Protein AF-A0AAV9N039-F1 (afdb_monomer_lite)

Structure (mmCIF, N/CA/C/O backbone):
data_AF-A0AAV9N039-F1
#
_entry.id   AF-A0AAV9N039-F1
#
loop_
_atom_site.group_PDB
_atom_site.id
_atom_site.type_symbol
_atom_site.label_atom_id
_atom_site.label_alt_id
_atom_site.label_comp_id
_atom_site.label_asym_id
_atom_site.label_entity_id
_atom_site.label_seq_id
_atom_site.pdbx_PDB_ins_code
_atom_site.Cartn_x
_atom_site.Cartn_y
_atom_site.Cartn_z
_atom_site.occupancy
_atom_site.B_iso_or_equiv
_atom_site.auth_seq_id
_atom_site.auth_comp_id
_atom_site.auth_asym_id
_atom_site.auth_atom_id
_atom_site.pdbx_PDB_model_num
ATOM 1 N N . MET A 1 1 ? -7.455 -9.923 -11.830 1.00 57.19 1 MET A N 1
ATOM 2 C CA . MET A 1 1 ? -6.658 -8.873 -11.160 1.00 57.19 1 MET A CA 1
ATOM 3 C C . MET A 1 1 ? -7.660 -7.854 -10.666 1.00 57.19 1 MET A C 1
ATOM 5 O O . MET A 1 1 ? -8.526 -7.520 -11.459 1.00 57.19 1 MET A O 1
ATOM 9 N N . ALA A 1 2 ? -7.613 -7.465 -9.392 1.00 71.00 2 ALA A N 1
ATOM 10 C CA . ALA A 1 2 ? -8.533 -6.462 -8.856 1.00 71.00 2 ALA A CA 1
ATOM 11 C C . ALA A 1 2 ? -8.191 -5.083 -9.442 1.00 71.00 2 ALA A C 1
ATOM 13 O O . ALA A 1 2 ? -7.019 -4.695 -9.438 1.00 71.00 2 ALA A O 1
ATOM 14 N N . GLY A 1 3 ? -9.190 -4.395 -9.986 1.00 83.31 3 GLY A N 1
ATOM 15 C CA . GLY A 1 3 ? -9.103 -3.009 -10.430 1.00 83.31 3 GLY A CA 1
ATOM 16 C C . GLY A 1 3 ? -9.394 -2.029 -9.293 1.00 83.31 3 GLY A C 1
ATOM 17 O O . GLY A 1 3 ? -9.686 -2.423 -8.164 1.00 83.31 3 GLY A O 1
ATOM 18 N N . ILE A 1 4 ? -9.335 -0.728 -9.590 1.00 88.00 4 ILE A N 1
ATOM 19 C CA . ILE A 1 4 ? -9.668 0.332 -8.619 1.00 88.00 4 ILE A CA 1
ATOM 20 C C . ILE A 1 4 ? -11.141 0.230 -8.183 1.00 88.00 4 ILE A C 1
ATOM 22 O O . ILE A 1 4 ? -11.462 0.488 -7.026 1.00 88.00 4 ILE A O 1
ATOM 26 N N . GLU A 1 5 ? -12.024 -0.205 -9.084 1.00 89.12 5 GLU A N 1
ATOM 27 C CA . GLU A 1 5 ? -13.451 -0.425 -8.814 1.00 89.12 5 GLU A CA 1
ATOM 28 C C . GLU A 1 5 ? -13.716 -1.494 -7.741 1.00 89.12 5 GLU A C 1
ATOM 30 O O . GLU A 1 5 ? -14.658 -1.361 -6.961 1.00 89.12 5 GLU A O 1
ATOM 35 N N . ASP A 1 6 ? -12.845 -2.501 -7.636 1.00 91.06 6 ASP A N 1
ATOM 36 C CA . ASP A 1 6 ? -12.975 -3.583 -6.656 1.00 91.06 6 ASP A CA 1
ATOM 37 C C . ASP A 1 6 ? -12.523 -3.161 -5.250 1.00 91.06 6 ASP A C 1
ATOM 39 O O . ASP A 1 6 ? -12.872 -3.810 -4.263 1.00 91.06 6 ASP A O 1
ATOM 43 N N . VAL A 1 7 ? -11.746 -2.076 -5.127 1.00 91.19 7 VAL A N 1
ATOM 44 C CA . VAL A 1 7 ? -11.161 -1.632 -3.847 1.00 91.19 7 VAL A CA 1
ATOM 45 C C . VAL A 1 7 ? -12.241 -1.391 -2.810 1.00 91.19 7 VAL A C 1
ATOM 47 O O . VAL A 1 7 ? -12.065 -1.763 -1.652 1.00 91.19 7 VAL A O 1
ATOM 50 N N . HIS A 1 8 ? -13.359 -0.790 -3.217 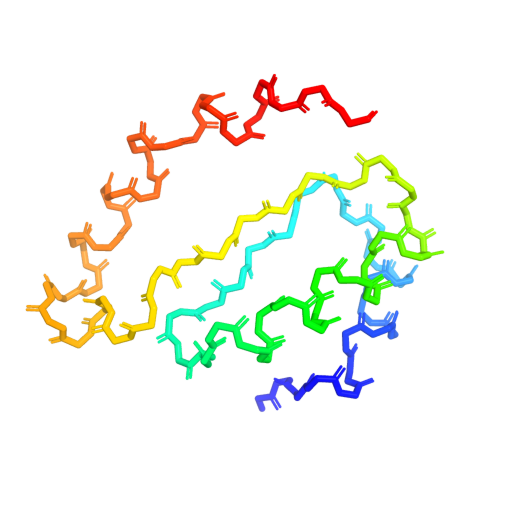1.00 92.56 8 HIS A N 1
ATOM 51 C CA . HIS A 1 8 ? -14.448 -0.507 -2.297 1.00 92.56 8 HIS A CA 1
ATOM 52 C C . HIS A 1 8 ? -14.997 -1.792 -1.673 1.00 92.56 8 HIS A C 1
ATOM 54 O O . HIS A 1 8 ? -15.055 -1.919 -0.452 1.00 92.56 8 HIS A O 1
ATOM 60 N N . ASP A 1 9 ? -15.361 -2.761 -2.512 1.00 94.12 9 ASP A N 1
ATOM 61 C CA . ASP A 1 9 ? -15.962 -4.011 -2.059 1.00 94.12 9 ASP A CA 1
ATOM 62 C C . ASP A 1 9 ? -14.964 -4.834 -1.228 1.00 94.12 9 ASP A C 1
ATOM 64 O O . ASP A 1 9 ? -15.293 -5.303 -0.140 1.00 94.12 9 ASP A O 1
ATOM 68 N N . ILE A 1 10 ? -13.699 -4.898 -1.661 1.00 93.69 10 ILE A N 1
ATOM 69 C CA . ILE A 1 10 ? -12.631 -5.607 -0.944 1.00 93.69 10 ILE A CA 1
ATOM 70 C C . ILE A 1 10 ? -12.378 -4.989 0.435 1.00 93.69 10 ILE A C 1
ATOM 72 O O . ILE A 1 10 ? -12.340 -5.715 1.427 1.00 93.69 10 ILE A O 1
ATOM 76 N N . VAL A 1 11 ? -12.204 -3.666 0.529 1.00 94.25 11 VAL A N 1
ATOM 77 C CA . VAL A 1 11 ? -11.953 -2.994 1.816 1.00 94.25 11 VAL A CA 1
ATOM 78 C C . VAL A 1 11 ? -13.167 -3.139 2.730 1.00 94.25 11 VAL A C 1
ATOM 80 O O . VAL A 1 11 ? -13.005 -3.418 3.918 1.00 94.25 11 VAL A O 1
ATOM 83 N N . GLN A 1 12 ? -14.380 -3.026 2.183 1.00 94.06 12 GLN A N 1
ATOM 84 C CA . GLN A 1 12 ? -15.605 -3.208 2.951 1.00 94.06 12 GLN A CA 1
ATOM 85 C C . GLN A 1 12 ? -15.726 -4.631 3.513 1.00 94.06 12 GLN A C 1
ATOM 87 O O . GLN A 1 12 ? -16.087 -4.777 4.679 1.00 94.06 12 GLN A O 1
ATOM 92 N N . GLN A 1 13 ? -15.405 -5.661 2.727 1.00 94.62 13 GLN A N 1
ATOM 93 C CA . GLN A 1 13 ? -15.501 -7.061 3.149 1.00 94.62 13 GLN A CA 1
ATOM 94 C C . GLN A 1 13 ? -14.373 -7.491 4.094 1.00 94.62 13 GLN A C 1
ATOM 96 O O . GLN A 1 13 ? -14.625 -8.178 5.082 1.00 94.62 13 GLN A O 1
ATOM 101 N N . VAL A 1 14 ? -13.129 -7.120 3.785 1.00 95.44 14 VAL A N 1
ATOM 102 C CA . VAL A 1 14 ? -11.939 -7.576 4.522 1.00 95.44 14 VAL A CA 1
ATOM 103 C C . VAL A 1 14 ? -11.717 -6.761 5.796 1.00 95.44 14 VAL A C 1
ATOM 105 O O . VAL A 1 14 ? -11.150 -7.287 6.748 1.00 95.44 14 VAL A O 1
ATOM 108 N N . GLN A 1 15 ? -12.163 -5.499 5.824 1.00 93.12 15 GLN A N 1
ATOM 109 C CA . GLN A 1 15 ? -11.914 -4.549 6.915 1.00 93.12 15 GLN A CA 1
ATOM 110 C C . GLN A 1 15 ? -10.436 -4.514 7.370 1.00 93.12 15 GLN A C 1
ATOM 112 O O . GLN A 1 15 ? -10.149 -4.748 8.544 1.00 93.12 15 GLN A O 1
ATOM 117 N N . PRO A 1 16 ? -9.467 -4.278 6.461 1.00 94.12 16 PRO A N 1
ATOM 118 C CA . PRO A 1 16 ? -8.051 -4.348 6.809 1.00 94.12 16 PRO A CA 1
ATOM 119 C C . PRO A 1 16 ? -7.588 -3.155 7.658 1.00 94.12 16 PRO A C 1
ATOM 121 O O . PRO A 1 16 ? -7.973 -2.015 7.407 1.00 94.12 16 PRO A O 1
ATOM 124 N N . ASP A 1 17 ? -6.655 -3.398 8.581 1.00 92.94 17 ASP A N 1
ATOM 125 C CA . ASP A 1 17 ? -5.936 -2.335 9.304 1.00 92.94 17 ASP A CA 1
ATOM 126 C C . ASP A 1 17 ? -4.912 -1.600 8.425 1.00 92.94 17 ASP A C 1
ATOM 128 O O . ASP A 1 17 ? -4.577 -0.437 8.679 1.00 92.94 17 ASP A O 1
ATOM 132 N N . VAL A 1 18 ? -4.372 -2.298 7.417 1.00 92.62 18 VAL A N 1
ATOM 133 C CA .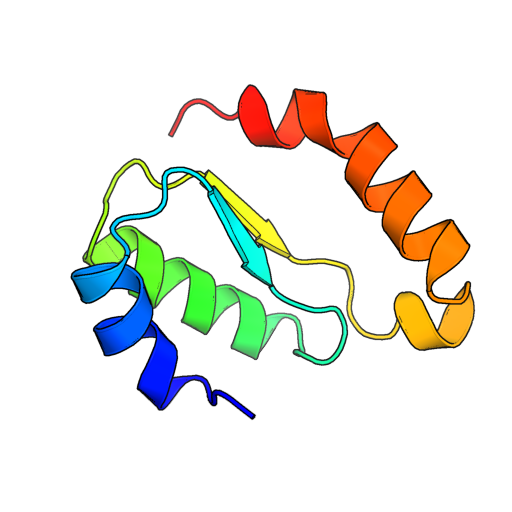 VAL A 1 18 ? -3.317 -1.801 6.528 1.00 92.62 18 VAL A CA 1
ATOM 134 C C . VAL A 1 18 ? -3.599 -2.191 5.077 1.00 92.62 18 VAL A C 1
ATOM 136 O O . VAL A 1 18 ? -3.810 -3.366 4.777 1.00 92.62 18 VAL A O 1
ATOM 139 N N . LEU A 1 19 ? -3.531 -1.222 4.162 1.00 93.56 19 LEU A N 1
ATOM 140 C CA . LEU A 1 19 ? -3.650 -1.421 2.716 1.00 93.56 19 LEU A CA 1
ATOM 141 C C . LEU A 1 19 ? -2.343 -1.069 1.993 1.00 93.56 19 LEU A C 1
ATOM 143 O O . LEU A 1 19 ? -1.828 0.044 2.116 1.00 93.56 19 LEU A O 1
ATOM 147 N N . PHE A 1 20 ? -1.846 -1.991 1.170 1.00 92.75 20 PHE A N 1
ATOM 148 C CA . PHE A 1 20 ? -0.684 -1.771 0.306 1.00 92.75 20 PHE A CA 1
ATOM 149 C C . PHE A 1 20 ? -1.122 -1.568 -1.150 1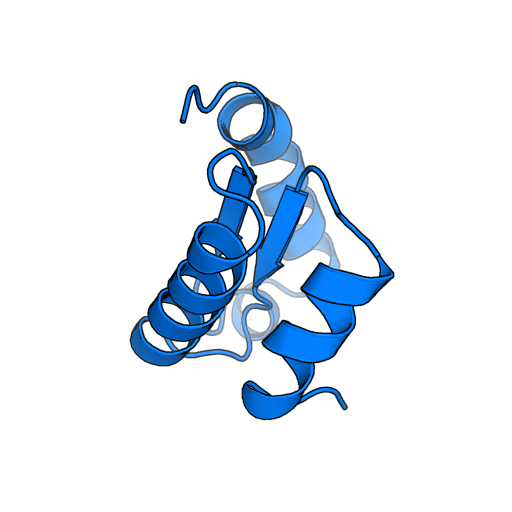.00 92.75 20 PHE A C 1
ATOM 151 O O . PHE A 1 20 ? -1.774 -2.436 -1.727 1.00 92.75 20 PHE A O 1
ATOM 158 N N . CYS A 1 21 ? -0.734 -0.448 -1.765 1.00 92.62 21 CYS A N 1
ATOM 159 C CA . CYS A 1 21 ? -0.911 -0.219 -3.201 1.00 92.62 21 CYS A CA 1
ATOM 160 C C . CYS A 1 21 ? 0.324 -0.743 -3.941 1.00 92.62 21 CYS A C 1
ATOM 162 O O . CYS A 1 21 ? 1.453 -0.358 -3.630 1.00 92.62 21 CYS A O 1
ATOM 164 N N . ALA A 1 22 ? 0.108 -1.633 -4.908 1.00 89.88 22 ALA A N 1
ATOM 165 C CA . ALA A 1 22 ? 1.178 -2.231 -5.699 1.00 89.88 22 ALA A CA 1
ATOM 166 C C . ALA A 1 22 ? 1.899 -1.200 -6.584 1.00 89.88 22 ALA A C 1
ATOM 168 O O . ALA A 1 22 ? 1.282 -0.263 -7.083 1.00 89.88 22 ALA A O 1
ATOM 169 N N . SER A 1 23 ? 3.178 -1.447 -6.888 1.00 88.88 23 SER A N 1
ATOM 170 C CA . SER A 1 23 ? 4.009 -0.566 -7.726 1.00 88.88 23 SER A CA 1
ATOM 171 C C . SER A 1 23 ? 3.609 -0.521 -9.206 1.00 88.88 23 SER A C 1
ATOM 173 O O . SER A 1 23 ? 4.321 0.089 -10.000 1.00 88.88 23 SER A O 1
ATOM 175 N N . MET A 1 24 ? 2.554 -1.234 -9.612 1.00 88.88 24 MET A N 1
ATOM 176 C CA . MET A 1 24 ? 1.982 -1.129 -10.961 1.00 88.88 24 MET A CA 1
ATOM 177 C C . MET A 1 24 ? 1.064 0.086 -11.103 1.00 88.88 24 MET A C 1
ATOM 179 O O . MET A 1 24 ? 0.851 0.539 -12.220 1.00 88.88 24 MET A O 1
ATOM 183 N N . TRP A 1 25 ? 0.538 0.607 -9.995 1.00 89.38 25 TRP A N 1
ATOM 184 C CA . TRP A 1 25 ? -0.323 1.780 -10.010 1.00 89.38 25 TRP A CA 1
ATOM 185 C C . TRP A 1 25 ? 0.510 3.050 -10.125 1.00 89.38 25 TRP A C 1
ATOM 187 O O . TRP A 1 25 ? 1.558 3.186 -9.485 1.00 89.38 25 TRP A O 1
ATOM 197 N N . THR A 1 26 ? 0.023 4.006 -10.910 1.00 91.88 26 THR A N 1
ATOM 198 C CA . THR A 1 26 ? 0.560 5.365 -10.898 1.00 91.88 26 THR A CA 1
ATOM 199 C C . THR A 1 26 ? 0.307 6.036 -9.544 1.00 91.88 26 THR A C 1
ATOM 201 O O . THR A 1 26 ? -0.456 5.554 -8.699 1.00 91.88 26 THR A O 1
ATOM 204 N N . GLU A 1 27 ? 0.952 7.180 -9.313 1.00 90.75 27 GLU A N 1
ATOM 205 C CA . GLU A 1 27 ? 0.744 7.959 -8.088 1.00 90.75 27 GLU A CA 1
ATOM 206 C C . GLU A 1 27 ? -0.707 8.436 -7.935 1.00 90.75 27 GLU A C 1
ATOM 208 O O . GLU A 1 27 ? -1.216 8.487 -6.817 1.00 90.75 27 GLU A O 1
ATOM 213 N N . ASP A 1 28 ? -1.376 8.770 -9.042 1.00 92.69 28 ASP A N 1
ATOM 214 C CA . ASP A 1 28 ? -2.770 9.226 -9.039 1.00 92.69 28 ASP A CA 1
ATOM 215 C C . ASP A 1 28 ? -3.737 8.082 -8.716 1.00 92.69 28 ASP A C 1
ATOM 217 O O . ASP A 1 28 ? -4.564 8.190 -7.810 1.00 92.69 28 ASP A O 1
ATOM 221 N N . GLU A 1 29 ? -3.549 6.931 -9.362 1.00 92.94 29 GLU A N 1
ATOM 222 C CA . GLU A 1 29 ? -4.328 5.724 -9.080 1.00 92.94 29 GLU A CA 1
ATOM 223 C C . GLU A 1 29 ? -4.140 5.271 -7.632 1.00 92.94 29 GLU A C 1
ATOM 225 O O . GLU A 1 29 ? -5.111 4.991 -6.932 1.00 92.94 29 GLU A O 1
ATOM 230 N N . SER A 1 30 ? -2.903 5.291 -7.132 1.00 93.31 30 SER A N 1
ATOM 231 C CA . SER A 1 30 ? -2.615 4.970 -5.733 1.00 93.31 30 SER A CA 1
ATOM 232 C C . SER A 1 30 ? -3.319 5.928 -4.770 1.00 93.31 30 SER A C 1
ATOM 234 O O . SER A 1 30 ? -3.892 5.481 -3.778 1.00 93.31 30 SER A O 1
ATOM 236 N N . LYS A 1 31 ? -3.332 7.239 -5.052 1.00 93.00 31 LYS A N 1
ATOM 237 C CA . LYS A 1 31 ? -4.074 8.221 -4.241 1.00 93.00 31 LYS A CA 1
ATOM 238 C C . LYS A 1 31 ? -5.571 7.934 -4.245 1.00 93.00 31 LYS A C 1
ATOM 240 O O . LYS A 1 31 ? -6.194 7.991 -3.186 1.00 93.00 31 LYS A O 1
ATOM 245 N N . GLN A 1 32 ? -6.128 7.585 -5.401 1.00 94.56 32 GLN A N 1
ATOM 246 C CA . GLN A 1 32 ? -7.538 7.238 -5.537 1.00 94.56 32 GLN A CA 1
ATOM 247 C C . GLN A 1 32 ? -7.895 5.996 -4.707 1.00 94.56 32 GLN A C 1
ATOM 249 O O . GLN A 1 32 ? -8.839 6.035 -3.922 1.00 94.56 32 GLN A O 1
ATOM 254 N N . ILE A 1 33 ? -7.092 4.932 -4.800 1.00 94.06 33 ILE A N 1
ATOM 255 C CA . ILE A 1 33 ? -7.248 3.701 -4.009 1.00 94.06 33 ILE A CA 1
ATOM 256 C C . ILE A 1 33 ? -7.215 4.016 -2.507 1.00 94.06 33 ILE A C 1
ATOM 258 O O . ILE A 1 33 ? -8.092 3.587 -1.756 1.00 94.06 33 ILE A O 1
ATOM 262 N N . GLN A 1 34 ? -6.231 4.802 -2.062 1.00 94.06 34 GLN A N 1
ATOM 263 C CA . GLN A 1 34 ? -6.115 5.200 -0.658 1.00 94.06 34 GLN A CA 1
ATOM 264 C C . GLN A 1 34 ? -7.312 6.027 -0.187 1.00 94.06 34 GLN A C 1
ATOM 266 O O . GLN A 1 34 ? -7.772 5.852 0.938 1.00 94.06 34 GLN A O 1
ATOM 271 N N . GLN A 1 35 ? -7.821 6.928 -1.028 1.00 94.44 35 GLN A N 1
ATOM 272 C CA . GLN A 1 35 ? -8.981 7.748 -0.699 1.00 94.44 35 GLN A CA 1
ATOM 273 C C . GLN A 1 35 ? -10.247 6.898 -0.561 1.00 94.44 35 GLN A C 1
ATOM 275 O O . GLN A 1 35 ? -10.985 7.072 0.407 1.00 94.44 35 GLN A O 1
ATOM 280 N N . ILE A 1 36 ? -10.471 5.946 -1.472 1.00 94.38 36 ILE A N 1
ATOM 281 C CA . ILE A 1 36 ? -11.581 4.988 -1.374 1.00 94.38 36 ILE A CA 1
ATOM 282 C C . ILE A 1 36 ? -11.479 4.208 -0.062 1.00 94.38 36 ILE A C 1
ATOM 284 O O . ILE A 1 36 ? -12.451 4.130 0.684 1.00 94.38 36 ILE A O 1
ATOM 288 N N . ALA A 1 37 ? -10.292 3.692 0.259 1.00 94.19 37 ALA A N 1
ATOM 289 C CA . ALA A 1 37 ? -10.086 2.918 1.473 1.00 94.19 37 ALA A CA 1
ATOM 290 C C . ALA A 1 37 ? -10.330 3.739 2.751 1.00 94.19 37 ALA A C 1
ATOM 292 O O . ALA A 1 37 ? -11.046 3.276 3.638 1.00 94.19 37 ALA A O 1
ATOM 293 N N . ARG A 1 38 ? -9.808 4.974 2.824 1.00 93.62 38 ARG A N 1
ATOM 294 C CA . ARG A 1 38 ? -10.025 5.885 3.965 1.00 93.62 38 ARG A CA 1
ATOM 295 C C . ARG A 1 38 ? -11.484 6.315 4.120 1.00 93.62 38 ARG A C 1
ATOM 297 O O . ARG A 1 38 ? -11.934 6.525 5.239 1.00 93.62 38 ARG A O 1
ATOM 304 N N . ASN A 1 39 ? -12.242 6.419 3.029 1.00 94.25 39 ASN A N 1
ATOM 305 C CA . ASN A 1 39 ? -13.674 6.722 3.111 1.00 94.25 39 ASN A CA 1
ATOM 306 C C . ASN A 1 39 ? -14.475 5.591 3.776 1.00 94.25 39 ASN A C 1
ATOM 308 O O . ASN A 1 39 ? -15.508 5.855 4.385 1.00 94.25 39 ASN A O 1
ATOM 312 N N . ILE A 1 40 ? -14.011 4.345 3.653 1.00 93.94 40 ILE A N 1
ATOM 313 C CA . ILE A 1 40 ? -14.667 3.165 4.233 1.00 93.94 40 ILE A CA 1
ATOM 314 C C . ILE A 1 40 ? -14.168 2.934 5.660 1.00 93.94 40 ILE A C 1
ATOM 316 O O . ILE A 1 40 ? -14.960 2.690 6.567 1.00 93.94 40 ILE A O 1
ATOM 320 N N . ILE A 1 41 ? -12.853 3.029 5.861 1.00 94.56 41 ILE A N 1
ATOM 321 C CA . ILE A 1 41 ? -12.183 2.829 7.144 1.00 94.56 41 ILE A CA 1
ATOM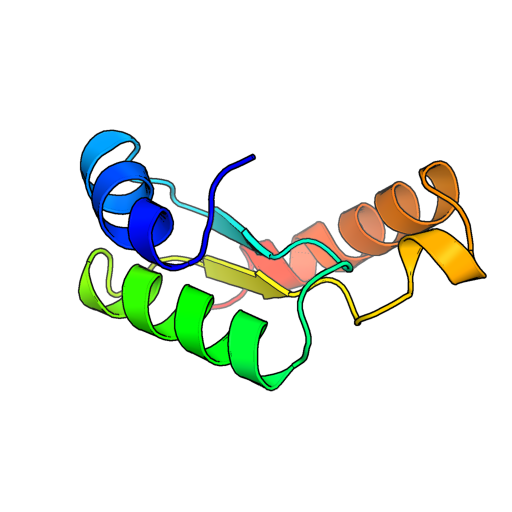 322 C C . ILE A 1 41 ? -11.345 4.082 7.417 1.00 94.56 41 ILE A C 1
ATOM 324 O O . ILE A 1 41 ? -10.213 4.167 6.945 1.00 94.56 41 ILE A O 1
ATOM 328 N N . PRO A 1 42 ? -11.864 5.057 8.186 1.00 90.00 42 PRO A N 1
ATOM 329 C CA . PRO A 1 42 ? -11.201 6.342 8.404 1.00 90.00 42 PRO A CA 1
ATOM 330 C C . PRO A 1 42 ? -9.760 6.211 8.882 1.00 90.00 42 PRO A C 1
ATOM 332 O O . PRO A 1 42 ? -8.909 6.959 8.420 1.00 90.00 42 PRO A O 1
ATOM 335 N N . ASN A 1 43 ? -9.493 5.222 9.741 1.00 90.44 43 ASN A N 1
ATOM 336 C CA . ASN A 1 43 ? -8.205 5.007 10.403 1.00 90.44 43 ASN A CA 1
ATOM 337 C C . ASN A 1 43 ? -7.327 3.956 9.705 1.00 90.44 43 ASN A C 1
ATOM 339 O O . ASN A 1 43 ? -6.395 3.428 10.316 1.00 90.44 43 ASN A O 1
ATOM 343 N N . ILE A 1 44 ? -7.636 3.592 8.456 1.00 93.12 44 ILE A N 1
ATOM 344 C CA . ILE A 1 44 ? -6.823 2.621 7.727 1.00 93.12 44 ILE A CA 1
ATOM 345 C C . ILE A 1 44 ? -5.447 3.201 7.419 1.00 93.12 44 ILE A C 1
ATOM 347 O O . ILE A 1 44 ? -5.307 4.289 6.854 1.00 93.12 44 ILE A O 1
ATOM 351 N N . ARG A 1 45 ? -4.408 2.433 7.739 1.00 93.12 45 ARG A N 1
ATOM 352 C CA . ARG A 1 45 ? -3.042 2.769 7.342 1.00 93.12 45 ARG A CA 1
ATOM 353 C C . ARG A 1 45 ? -2.838 2.357 5.897 1.00 93.12 45 ARG A C 1
ATOM 355 O O . ARG A 1 45 ? -3.177 1.247 5.500 1.00 93.12 45 ARG A O 1
ATOM 362 N N . THR A 1 46 ? -2.266 3.234 5.086 1.00 93.31 46 THR A N 1
ATOM 363 C CA . THR A 1 46 ? -2.066 2.936 3.666 1.00 93.31 46 THR A CA 1
ATOM 364 C C . THR A 1 46 ? -0.642 3.215 3.242 1.00 93.31 46 THR A C 1
ATOM 366 O O . THR A 1 46 ? -0.098 4.261 3.586 1.00 93.31 46 THR A O 1
ATOM 369 N N . TYR A 1 47 ? -0.077 2.343 2.417 1.00 93.56 47 TYR A N 1
ATOM 370 C CA . TYR A 1 47 ? 1.232 2.558 1.820 1.00 93.56 47 TYR A CA 1
ATOM 371 C C . TYR A 1 47 ? 1.187 2.295 0.322 1.00 93.56 47 TYR A C 1
ATOM 373 O O . TYR A 1 47 ? 0.760 1.226 -0.107 1.00 93.56 47 TYR A O 1
ATOM 381 N N . ALA A 1 48 ? 1.637 3.259 -0.478 1.00 93.62 48 ALA A N 1
ATOM 382 C CA . ALA A 1 48 ? 1.831 3.055 -1.906 1.00 93.62 48 ALA A CA 1
ATOM 383 C C . ALA A 1 48 ? 3.293 2.739 -2.194 1.00 93.62 48 ALA A C 1
ATOM 385 O O . ALA A 1 48 ? 4.176 3.550 -1.914 1.00 93.62 48 ALA A O 1
ATOM 386 N N . VAL A 1 49 ? 3.536 1.563 -2.771 1.00 92.75 49 VAL A N 1
ATOM 387 C CA . VAL A 1 49 ? 4.858 1.220 -3.287 1.00 92.75 49 VAL A CA 1
ATOM 388 C C . VAL A 1 49 ? 5.128 2.111 -4.507 1.00 92.75 49 VAL A C 1
ATOM 390 O O . VAL A 1 49 ? 4.269 2.180 -5.388 1.00 92.75 49 VAL A O 1
ATOM 393 N N . PRO A 1 50 ? 6.292 2.781 -4.601 1.00 91.81 50 PRO A N 1
ATOM 394 C CA . PRO A 1 50 ? 6.581 3.685 -5.709 1.00 91.81 50 PRO A CA 1
ATOM 395 C C . PRO A 1 50 ? 6.411 3.026 -7.081 1.00 91.81 50 PRO A C 1
ATOM 397 O O . PRO A 1 50 ? 6.853 1.893 -7.302 1.00 91.81 50 PRO A O 1
ATOM 400 N N . HIS A 1 51 ? 5.777 3.750 -8.005 1.00 93.44 51 HIS A N 1
ATOM 401 C CA . HIS A 1 51 ? 5.475 3.257 -9.345 1.00 93.44 51 HIS A CA 1
ATOM 402 C C . HIS A 1 51 ? 6.748 2.777 -10.064 1.00 93.44 51 HIS A C 1
ATOM 404 O O . HIS A 1 51 ? 7.776 3.454 -10.070 1.00 93.44 51 HIS A O 1
ATOM 410 N N . GLY A 1 52 ? 6.689 1.577 -10.644 1.00 91.38 52 GLY A N 1
ATOM 411 C CA . GLY A 1 52 ? 7.801 0.961 -11.369 1.00 91.38 52 GLY A CA 1
ATOM 412 C C . GLY A 1 52 ? 8.911 0.369 -10.491 1.00 91.38 52 GLY A C 1
ATOM 413 O O . GLY A 1 52 ? 9.826 -0.250 -11.034 1.00 91.38 52 GLY A O 1
ATOM 414 N N . MET A 1 53 ? 8.833 0.477 -9.157 1.00 91.94 53 MET A N 1
ATOM 415 C CA . MET A 1 53 ? 9.876 -0.026 -8.250 1.00 91.94 53 MET A CA 1
ATOM 416 C C . MET A 1 53 ? 10.160 -1.518 -8.459 1.00 91.94 53 MET A C 1
ATOM 418 O O . MET A 1 53 ? 11.309 -1.887 -8.684 1.00 91.94 53 MET A O 1
ATOM 422 N N . GLN A 1 54 ? 9.132 -2.371 -8.485 1.00 89.75 54 GLN A N 1
ATOM 423 C CA . GLN A 1 54 ? 9.322 -3.814 -8.677 1.00 89.75 54 GLN A CA 1
ATOM 424 C C . GLN A 1 54 ? 10.015 -4.169 -9.996 1.00 89.75 54 GLN A C 1
ATOM 426 O O . GLN A 1 54 ? 10.753 -5.148 -10.052 1.00 89.75 54 GLN A O 1
ATOM 431 N N . VAL A 1 55 ? 9.814 -3.374 -11.047 1.00 91.94 55 VAL A N 1
ATOM 432 C CA . VAL A 1 55 ? 10.495 -3.574 -12.332 1.00 91.94 55 VAL A CA 1
ATOM 433 C C . VAL A 1 55 ? 11.954 -3.124 -12.246 1.00 91.94 55 VAL A C 1
ATOM 435 O O . VAL A 1 55 ? 12.830 -3.791 -12.786 1.00 91.94 55 VAL A O 1
ATOM 438 N N . ALA A 1 56 ? 12.222 -2.019 -11.549 1.00 92.38 56 ALA A N 1
ATOM 439 C CA . ALA A 1 56 ? 13.554 -1.435 -11.441 1.00 92.38 56 ALA A CA 1
ATOM 440 C C . ALA A 1 56 ? 14.502 -2.231 -10.529 1.00 92.38 56 ALA A C 1
ATOM 442 O O . ALA A 1 56 ? 15.667 -2.413 -10.875 1.00 92.38 56 ALA A O 1
ATOM 443 N N . ILE A 1 57 ? 14.021 -2.687 -9.367 1.00 92.44 57 ILE A N 1
ATOM 444 C CA . ILE A 1 57 ? 14.856 -3.348 -8.345 1.00 92.44 57 ILE A CA 1
ATOM 445 C C . ILE A 1 57 ? 14.510 -4.827 -8.135 1.00 92.44 57 ILE A C 1
ATOM 447 O O . ILE A 1 57 ? 15.201 -5.526 -7.400 1.00 92.44 57 ILE A O 1
ATOM 451 N N . GLY A 1 58 ? 13.470 -5.325 -8.801 1.00 92.69 58 GLY A N 1
ATOM 452 C CA . GLY A 1 58 ? 12.999 -6.697 -8.657 1.00 92.69 58 GLY A CA 1
ATOM 453 C C . GLY A 1 58 ? 12.048 -6.904 -7.468 1.00 92.69 58 GLY A C 1
ATOM 454 O O . GLY A 1 58 ? 11.891 -6.031 -6.604 1.00 92.69 58 GLY A O 1
ATOM 455 N N . PRO A 1 59 ? 11.388 -8.075 -7.415 1.00 90.06 59 PRO A N 1
ATOM 456 C CA . PRO A 1 59 ? 10.419 -8.412 -6.373 1.00 90.06 59 PRO A CA 1
ATOM 457 C C . PRO A 1 59 ? 11.054 -8.526 -4.983 1.00 90.06 59 PRO A C 1
ATOM 459 O O . PRO A 1 59 ? 10.537 -7.922 -4.047 1.00 90.06 59 PRO A O 1
ATOM 462 N N . ASP A 1 60 ? 12.192 -9.213 -4.838 1.00 93.75 60 ASP A N 1
ATOM 463 C CA . ASP A 1 60 ? 12.871 -9.374 -3.544 1.00 93.75 60 ASP A CA 1
ATOM 464 C C . ASP A 1 60 ? 13.276 -8.032 -2.928 1.00 93.75 60 ASP A C 1
ATOM 466 O O . ASP A 1 60 ? 12.965 -7.752 -1.771 1.00 93.75 60 ASP A O 1
ATOM 470 N N . ALA A 1 61 ? 13.899 -7.150 -3.714 1.00 92.81 61 ALA A N 1
ATOM 471 C CA . ALA A 1 61 ? 14.322 -5.845 -3.213 1.00 92.81 61 ALA A CA 1
ATOM 472 C C . ALA A 1 61 ? 13.127 -4.933 -2.889 1.00 92.81 61 ALA A C 1
ATOM 474 O O . ALA A 1 61 ? 13.201 -4.119 -1.970 1.00 92.81 61 ALA A O 1
ATOM 475 N N . THR A 1 62 ? 12.007 -5.091 -3.601 1.00 91.88 62 THR A N 1
ATOM 476 C CA . THR A 1 62 ? 10.754 -4.393 -3.275 1.00 91.88 62 THR A CA 1
ATOM 477 C C . THR A 1 62 ? 10.200 -4.862 -1.934 1.00 91.88 62 THR A C 1
ATOM 479 O O . THR A 1 62 ? 9.796 -4.040 -1.114 1.00 91.88 62 THR A O 1
ATOM 482 N N . VAL A 1 63 ? 10.230 -6.170 -1.665 1.00 91.75 63 VAL A N 1
ATOM 483 C CA . VAL A 1 63 ? 9.834 -6.720 -0.363 1.00 91.75 63 VAL A CA 1
ATOM 484 C C . VAL A 1 63 ? 10.733 -6.179 0.751 1.00 91.75 63 VAL A C 1
ATOM 486 O O . VAL A 1 63 ? 10.217 -5.743 1.779 1.00 91.75 63 VAL A O 1
ATOM 489 N N . GLU A 1 64 ? 12.052 -6.138 0.554 1.00 94.62 64 GLU A N 1
ATOM 490 C CA . GLU A 1 64 ? 12.983 -5.568 1.538 1.00 94.62 64 GLU A CA 1
ATOM 491 C C . GLU A 1 64 ? 12.744 -4.067 1.766 1.00 94.62 64 GLU A C 1
ATOM 493 O O . GLU A 1 64 ? 12.769 -3.603 2.908 1.00 94.62 64 GLU A O 1
ATOM 498 N N . HIS A 1 65 ? 12.420 -3.313 0.711 1.00 92.12 65 HIS A N 1
ATOM 499 C CA . HIS A 1 65 ? 12.037 -1.906 0.827 1.00 92.12 65 HIS A CA 1
ATOM 500 C C . HIS A 1 65 ? 10.786 -1.730 1.697 1.00 92.12 65 HIS A C 1
ATOM 502 O O . HIS A 1 65 ? 10.789 -0.942 2.645 1.00 92.12 65 HIS A O 1
ATOM 508 N N . VAL A 1 66 ? 9.729 -2.499 1.415 1.00 92.00 66 VAL A N 1
ATOM 509 C CA . VAL A 1 66 ? 8.481 -2.455 2.191 1.00 92.00 66 VAL A CA 1
ATOM 510 C C . VAL A 1 66 ? 8.730 -2.869 3.642 1.00 92.00 66 VAL A C 1
ATOM 512 O O . VAL A 1 66 ? 8.255 -2.194 4.552 1.00 92.00 66 VAL A O 1
ATOM 515 N N . LYS A 1 67 ? 9.529 -3.917 3.889 1.00 92.56 67 LYS A N 1
ATOM 516 C CA . LYS A 1 67 ? 9.920 -4.332 5.248 1.00 92.56 67 LYS A CA 1
ATOM 517 C C . LYS A 1 67 ? 10.660 -3.227 5.994 1.00 92.56 67 LYS A C 1
ATOM 519 O O . LYS A 1 67 ? 10.338 -2.959 7.148 1.00 92.56 67 LYS A O 1
ATOM 524 N N . SER A 1 68 ? 11.604 -2.550 5.339 1.00 94.06 68 SER A N 1
ATOM 525 C CA . SER A 1 68 ? 12.328 -1.420 5.934 1.00 94.06 68 SER A CA 1
ATOM 526 C C . SER A 1 68 ? 11.401 -0.260 6.297 1.00 94.06 68 SER A C 1
ATOM 528 O O . SER A 1 68 ? 11.714 0.510 7.204 1.00 94.06 68 SER A O 1
ATOM 530 N N . LYS A 1 69 ? 10.276 -0.121 5.594 1.00 92.00 69 LYS A N 1
ATOM 531 C CA . LYS A 1 69 ? 9.262 0.907 5.831 1.00 92.00 69 LYS A CA 1
ATOM 532 C C . LYS A 1 69 ? 8.136 0.458 6.756 1.00 92.00 69 LYS A C 1
ATOM 534 O O . LYS A 1 69 ? 7.352 1.295 7.185 1.00 92.00 69 LYS A O 1
ATOM 539 N N . LEU A 1 70 ? 8.081 -0.818 7.130 1.00 90.31 70 LEU A N 1
ATOM 540 C CA . LEU A 1 70 ? 6.966 -1.390 7.879 1.00 90.31 70 LEU A CA 1
ATOM 541 C C . LEU A 1 70 ? 6.719 -0.672 9.211 1.00 90.31 70 LEU A C 1
ATOM 543 O O . LEU A 1 70 ? 5.574 -0.393 9.540 1.00 90.31 70 LEU A O 1
ATOM 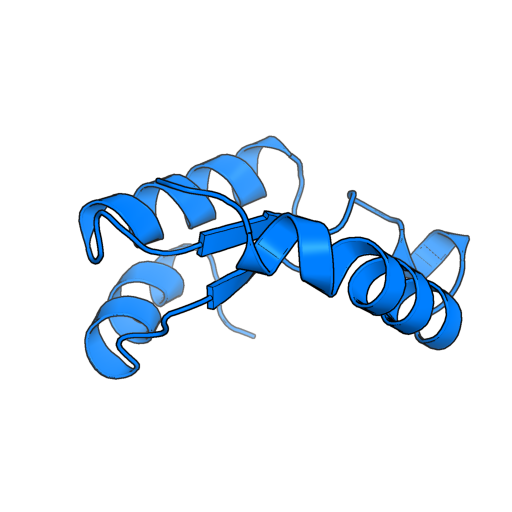547 N N . VAL A 1 71 ? 7.779 -0.329 9.949 1.00 90.69 71 VAL A N 1
ATOM 548 C CA . VAL A 1 71 ? 7.654 0.418 11.214 1.00 90.69 71 VAL A CA 1
ATOM 549 C C . VAL A 1 71 ? 7.023 1.788 10.972 1.00 90.69 71 VAL A C 1
ATOM 551 O O . VAL A 1 71 ? 6.081 2.145 11.660 1.00 90.69 71 VAL A O 1
ATOM 554 N N . GLU A 1 72 ? 7.481 2.524 9.958 1.00 89.31 72 GLU A N 1
ATOM 555 C CA . GLU A 1 72 ? 6.924 3.834 9.591 1.00 89.31 72 GLU A CA 1
ATOM 556 C C . GLU A 1 72 ? 5.444 3.713 9.199 1.00 89.31 72 GLU A C 1
ATOM 558 O O . GLU A 1 72 ? 4.623 4.478 9.688 1.00 89.31 72 GLU A O 1
ATOM 563 N N . ILE A 1 73 ? 5.094 2.704 8.393 1.00 89.25 73 ILE A N 1
ATOM 564 C CA . ILE A 1 73 ? 3.721 2.434 7.935 1.00 89.25 73 ILE A CA 1
ATOM 565 C C . ILE A 1 73 ? 2.803 2.103 9.115 1.00 89.25 73 ILE A C 1
ATOM 567 O O . ILE A 1 73 ? 1.693 2.622 9.211 1.00 89.25 73 ILE A O 1
ATOM 571 N N . LEU A 1 74 ? 3.262 1.242 10.024 1.00 87.94 74 LEU A N 1
ATOM 572 C CA . LEU A 1 74 ? 2.496 0.825 11.193 1.00 87.94 74 LEU A CA 1
ATOM 573 C C . LEU A 1 74 ? 2.443 1.911 12.267 1.00 87.94 74 LEU A C 1
ATOM 575 O O . LEU A 1 74 ? 1.496 1.939 13.041 1.00 87.94 74 LEU A O 1
ATOM 579 N 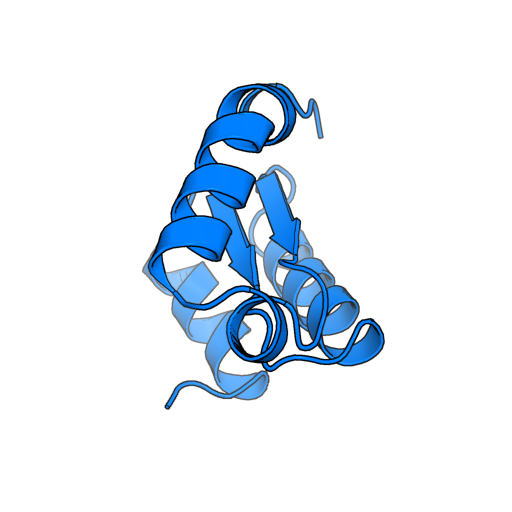N . SER A 1 75 ? 3.406 2.821 12.323 1.00 86.12 75 SER A N 1
ATOM 580 C CA . SER A 1 75 ? 3.411 3.930 13.279 1.00 86.12 75 SER A CA 1
ATOM 581 C C . SER A 1 75 ? 2.719 5.190 12.763 1.00 86.12 75 SER A C 1
ATOM 583 O O . SER A 1 75 ? 2.693 6.179 13.488 1.00 86.12 75 SER A O 1
ATOM 585 N N . GLN A 1 76 ? 2.154 5.184 11.551 1.00 72.62 76 GLN A N 1
ATOM 586 C CA . GLN A 1 76 ? 1.352 6.313 11.083 1.00 72.62 76 GLN A CA 1
ATOM 587 C C . GLN A 1 76 ? 0.088 6.430 11.941 1.00 72.62 76 GLN A C 1
ATOM 589 O O . GLN A 1 76 ? -0.802 5.580 11.873 1.00 72.62 76 GLN A O 1
ATOM 594 N N . GLU A 1 77 ? 0.045 7.467 12.775 1.00 60.75 77 GLU A N 1
ATOM 595 C CA . GLU A 1 77 ? -1.171 7.920 13.444 1.00 60.75 77 GLU A CA 1
ATOM 596 C C . GLU A 1 77 ? -2.015 8.657 12.401 1.00 60.75 77 GLU A C 1
ATOM 598 O O . GLU A 1 77 ? -1.538 9.599 11.764 1.00 60.75 77 GLU A O 1
ATOM 603 N N . ASN A 1 78 ? -3.231 8.166 12.179 1.00 56.47 78 ASN A N 1
ATOM 604 C CA . ASN A 1 78 ? -4.180 8.696 11.207 1.00 56.47 78 ASN A CA 1
ATOM 605 C C . ASN A 1 78 ? -5.388 9.278 11.937 1.00 56.47 78 ASN A C 1
ATOM 607 O O . ASN A 1 78 ? -5.839 8.629 12.907 1.00 56.47 78 ASN A O 1
#

Secondary structure (DSSP, 8-state):
---TTHHHHHHHHH--SEEEE-TTS-HHHHHHHHHHHHHHSTT-EEEEPPTTHHHHHHHHHHHHHHHHHHHHHHT---

Organism: NCBI:txid1690606

Foldseek 3Di:
DDALVCLLVCCLVVVDLEEEAELCDAPVSQVSSVVSNCVNPVNRQYDYQHHCPCVVPNDVVSVVVCVVCVVVSVPDGD

Sequence (78 aa):
MAGIEDVHDIVQQVQPDVLFCASMWTEDESKQIQQIARNIIPNIRTYAVPHGMQVAIGPDATVEHVKSKLVEILSQEN

pLDDT: mean 90.3, std 7.5, range [56.47, 95.44]

Radius of gyration: 12.49 Å; chains: 1; bounding box: 31×19×26 Å